Protein AF-A0A7J3ZKJ2-F1 (afdb_monomer_lite)

pLDDT: mean 74.78, std 19.39, range [25.36, 93.69]

InterPro domains:
  IPR007504 H/ACA ribonucleoprotein complex, subunit Gar1/Naf1 [PF04410] (17-93)
  IPR009000 Translation protein, beta-barrel domain superfamily [SSF50447] (16-91)
  IPR038664 H/ACA RNP complex subunit Gar1/Naf1, Cbf5-binding domain [G3DSA:2.40.10.230] (10-94)

Sequence (107 aa):
MVWFKSRIYSGRGEGLEKIGRIVGCFKDKLLIVKLEAVRKIPEIGDAVYLPDMTPIGKIVDVIGRVDDPYALVSLAKRQDIEHFIGKSLYVKKTSPRPPRSRRAGRP

Radius of gyration: 15.43 Å; chains: 1; bounding box: 45×42×33 Å

Foldseek 3Di:
DDPPDPDDPDDDPFDWDWQAAFADADPQFKTKGWGDPPPDDDDFFFWKAFPVRHTFFTWHDWDDDPVTIITIGTGPDRDDCVVRHGGIMTTTPDDPDDPPPDPPDDD

Secondary structure (DSSP, 8-state):
-----------S--PEEEEEEEEEEETTTEEEEEE---SSPPPTT-EEE-TT--EEEEEEEEEE-SSSEEEEEEESS----GGGTT-EEEEE----PPP--------

Organism: NCBI:txid683846

Structure (mmCIF, N/CA/C/O backbone):
data_AF-A0A7J3ZKJ2-F1
#
_entry.id   AF-A0A7J3ZKJ2-F1
#
loop_
_atom_site.group_PDB
_atom_site.id
_atom_site.type_symbol
_atom_site.label_atom_id
_atom_site.label_alt_id
_atom_site.label_comp_id
_atom_site.label_asym_id
_atom_site.label_entity_id
_atom_site.label_seq_id
_atom_site.pdbx_PDB_ins_code
_atom_site.Cartn_x
_atom_site.Cartn_y
_atom_site.Cartn_z
_atom_site.occupancy
_atom_site.B_iso_or_equiv
_atom_site.auth_seq_id
_atom_site.auth_comp_id
_atom_site.auth_asym_id
_atom_site.auth_atom_id
_atom_site.pdbx_PDB_model_num
ATOM 1 N N . MET A 1 1 ? 7.559 20.943 11.578 1.00 31.55 1 MET A N 1
ATOM 2 C CA . MET A 1 1 ? 6.753 21.739 10.624 1.00 31.55 1 MET A CA 1
ATOM 3 C C . MET A 1 1 ? 6.539 20.897 9.370 1.00 31.55 1 MET A C 1
ATOM 5 O O . MET A 1 1 ? 7.450 20.751 8.563 1.00 31.55 1 M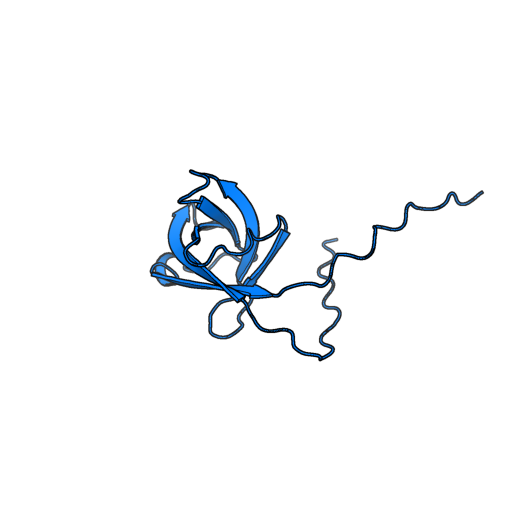ET A O 1
A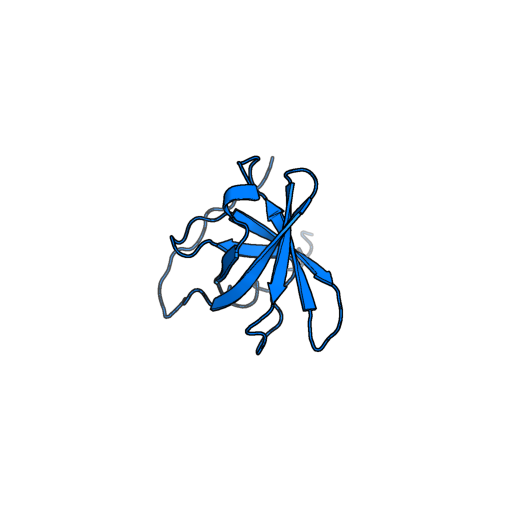TOM 9 N N . VAL A 1 2 ? 5.408 20.190 9.296 1.00 29.78 2 VAL A N 1
ATOM 10 C CA . VAL A 1 2 ? 5.143 19.168 8.270 1.00 29.78 2 VAL A CA 1
ATOM 11 C C . VAL A 1 2 ? 4.776 19.877 6.967 1.00 29.78 2 VAL A C 1
ATOM 13 O O . VAL A 1 2 ? 3.763 20.565 6.902 1.00 29.78 2 VAL A O 1
ATOM 16 N N . TRP A 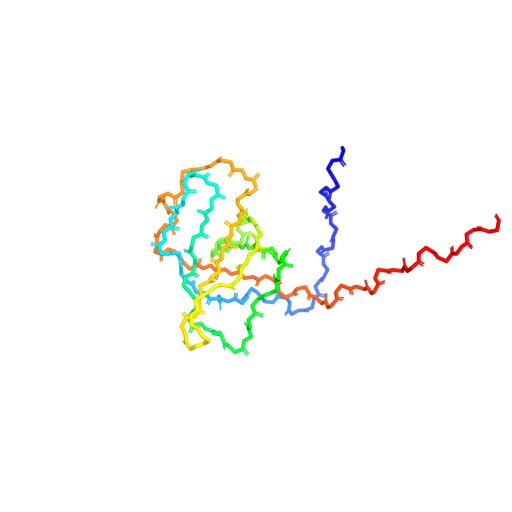1 3 ? 5.609 19.751 5.933 1.00 25.36 3 TRP A N 1
ATOM 17 C CA . TRP A 1 3 ? 5.331 20.323 4.613 1.00 25.36 3 TRP A CA 1
ATOM 18 C C . TRP A 1 3 ? 4.261 19.478 3.902 1.00 25.36 3 TRP A C 1
ATOM 20 O O . TRP A 1 3 ? 4.573 18.638 3.062 1.00 25.36 3 TRP A O 1
ATOM 30 N N . PHE A 1 4 ? 2.987 19.702 4.230 1.00 32.06 4 PHE A N 1
ATOM 31 C CA . PHE A 1 4 ? 1.856 19.299 3.389 1.00 32.06 4 PHE A CA 1
ATOM 32 C C . PHE A 1 4 ? 1.727 20.328 2.259 1.00 32.06 4 PHE A C 1
ATOM 34 O O . PHE A 1 4 ? 0.927 21.259 2.311 1.00 32.06 4 PHE A O 1
ATOM 41 N N . LYS A 1 5 ? 2.585 20.217 1.238 1.00 36.97 5 LYS A N 1
ATOM 42 C CA . LYS A 1 5 ? 2.435 21.029 0.028 1.00 36.97 5 LYS A CA 1
ATOM 43 C C . LYS A 1 5 ? 1.278 20.481 -0.800 1.00 36.97 5 LYS A C 1
ATOM 45 O O . LYS A 1 5 ? 1.457 19.614 -1.647 1.00 36.97 5 LYS A O 1
ATOM 50 N N . SER A 1 6 ? 0.104 21.050 -0.542 1.00 37.59 6 SER A N 1
ATOM 51 C CA . SER A 1 6 ? -0.943 21.248 -1.536 1.00 37.59 6 SER A CA 1
ATOM 52 C C . SER A 1 6 ? -0.329 22.048 -2.689 1.00 37.59 6 SER A C 1
ATOM 54 O O . SER A 1 6 ? -0.130 23.259 -2.587 1.00 37.59 6 SER A O 1
ATOM 56 N N . ARG A 1 7 ? 0.122 21.371 -3.748 1.00 35.50 7 ARG A N 1
ATOM 57 C CA . ARG A 1 7 ? 0.486 22.044 -4.994 1.00 35.50 7 ARG A CA 1
ATOM 58 C C . ARG A 1 7 ? 0.245 21.118 -6.176 1.00 35.50 7 ARG A C 1
ATOM 60 O O . ARG A 1 7 ? 0.800 20.028 -6.234 1.00 35.50 7 ARG A O 1
ATOM 67 N N . ILE A 1 8 ? -0.477 21.688 -7.136 1.00 42.25 8 ILE A N 1
ATOM 68 C CA . ILE A 1 8 ? -0.661 21.267 -8.525 1.00 42.25 8 ILE A CA 1
ATOM 69 C C . ILE A 1 8 ? -1.841 20.308 -8.744 1.00 42.25 8 ILE A C 1
ATOM 71 O O . ILE A 1 8 ? -1.703 19.120 -9.015 1.00 42.25 8 ILE A O 1
ATOM 75 N N . TYR A 1 9 ? -3.032 20.906 -8.683 1.00 44.62 9 TYR A N 1
ATOM 76 C CA . TYR A 1 9 ? -4.088 20.627 -9.650 1.00 44.62 9 TYR A CA 1
ATOM 77 C C . TYR A 1 9 ? -3.716 21.391 -10.930 1.00 44.62 9 TYR A C 1
ATOM 79 O O . TYR A 1 9 ? -3.715 22.619 -10.921 1.00 44.62 9 TYR A O 1
ATOM 87 N N . SER A 1 10 ? -3.321 20.703 -12.000 1.00 35.59 10 SER A N 1
ATOM 88 C CA . SER A 1 10 ? -3.272 21.294 -13.344 1.00 35.59 10 SER A CA 1
ATOM 89 C C . SER A 1 10 ? -3.410 20.181 -14.373 1.00 35.59 10 SER A C 1
ATOM 91 O O . SER A 1 10 ? -2.628 19.235 -14.386 1.00 35.59 10 SER A O 1
ATOM 93 N N . GLY A 1 11 ? -4.475 20.269 -15.164 1.00 43.53 11 GLY A N 1
ATOM 94 C CA . GLY A 1 11 ? -4.957 19.201 -16.022 1.00 43.53 11 GLY A CA 1
ATOM 95 C C . GLY A 1 11 ? -4.042 18.863 -17.196 1.00 43.53 11 GLY A C 1
ATOM 96 O O . GLY A 1 11 ? -3.508 19.743 -17.864 1.00 43.53 11 GLY A O 1
ATOM 97 N N . ARG A 1 12 ? -3.944 17.556 -17.453 1.00 36.59 12 ARG A N 1
ATOM 98 C CA . ARG A 1 12 ? -3.993 16.869 -18.758 1.00 36.59 12 ARG A CA 1
ATOM 99 C C . ARG A 1 12 ? -3.916 15.361 -18.465 1.00 36.59 12 ARG A C 1
ATOM 101 O O . ARG A 1 12 ? -2.845 14.840 -18.194 1.00 36.59 12 ARG A O 1
ATOM 108 N N . GLY A 1 13 ? -5.062 14.674 -18.464 1.00 44.09 13 GLY A N 1
ATOM 109 C CA . GLY A 1 13 ? -5.133 13.202 -18.458 1.00 44.09 13 GLY A CA 1
ATOM 110 C C . GLY A 1 13 ? -4.714 12.464 -17.175 1.00 44.09 13 GLY A C 1
ATOM 111 O O . GLY A 1 13 ? -4.320 11.304 -17.257 1.00 44.09 13 GLY A O 1
ATOM 112 N N . GLU A 1 14 ? -4.784 13.085 -15.995 1.00 53.97 14 GLU A N 1
ATOM 113 C CA . GLU A 1 14 ? -4.401 12.434 -14.732 1.00 53.97 14 GLU A CA 1
ATOM 114 C C . GLU A 1 14 ? -5.526 11.527 -14.198 1.00 53.97 14 GLU A C 1
ATOM 116 O O . GLU A 1 14 ? -6.252 11.881 -13.270 1.00 53.97 14 GLU A O 1
ATOM 121 N N . GLY A 1 15 ? -5.698 10.358 -14.817 1.00 66.81 15 GLY A N 1
ATOM 122 C CA . GLY A 1 15 ? -6.622 9.330 -14.340 1.00 66.81 15 GLY A CA 1
ATOM 123 C C . GLY A 1 15 ? -6.124 8.673 -13.050 1.00 66.81 15 GLY A C 1
ATOM 124 O O . GLY A 1 15 ? -4.939 8.356 -12.920 1.00 66.81 15 GLY A O 1
ATOM 125 N N . LEU A 1 16 ? -7.033 8.456 -12.098 1.00 76.00 16 LEU A N 1
ATOM 126 C CA . LEU A 1 16 ? -6.799 7.547 -10.979 1.00 76.00 16 LEU A CA 1
ATOM 127 C C . LEU A 1 16 ? -6.660 6.121 -11.526 1.00 76.00 16 LEU A C 1
ATOM 129 O O . LEU A 1 16 ? -7.547 5.627 -12.219 1.00 76.00 16 LEU A O 1
ATOM 133 N N . GLU A 1 17 ? -5.551 5.456 -11.218 1.00 84.75 17 GLU A N 1
ATOM 134 C CA . GLU A 1 17 ? -5.334 4.061 -11.591 1.00 84.75 17 GLU A CA 1
ATOM 135 C C . GLU A 1 17 ? -5.788 3.170 -10.440 1.00 84.75 17 GLU A C 1
ATOM 137 O O . GLU A 1 17 ? -5.311 3.305 -9.310 1.00 84.75 17 GLU A O 1
ATOM 142 N N . LYS A 1 18 ? -6.735 2.269 -10.723 1.00 87.69 18 LYS A N 1
ATOM 143 C CA . LYS A 1 18 ? -7.145 1.248 -9.760 1.00 87.69 18 LYS A CA 1
ATOM 144 C C . LYS A 1 18 ? -5.983 0.287 -9.560 1.00 87.69 18 LYS A C 1
ATOM 146 O O . LYS A 1 18 ? -5.504 -0.304 -10.520 1.00 87.69 18 LYS A O 1
ATOM 151 N N . ILE A 1 19 ? -5.586 0.092 -8.311 1.00 89.12 19 ILE A N 1
ATOM 152 C CA . ILE A 1 19 ? -4.442 -0.761 -7.965 1.00 89.12 19 ILE A CA 1
ATOM 153 C C . ILE A 1 19 ? -4.915 -2.107 -7.441 1.00 89.12 19 ILE A C 1
ATOM 155 O O . ILE A 1 19 ? -4.319 -3.146 -7.718 1.00 89.12 19 ILE A O 1
ATOM 159 N N . GLY A 1 20 ? -6.009 -2.094 -6.682 1.00 91.56 20 GLY A N 1
ATOM 160 C CA . GLY A 1 20 ? -6.498 -3.291 -6.028 1.00 91.56 20 GLY A CA 1
ATOM 161 C C . GLY A 1 20 ? -7.538 -3.003 -4.963 1.00 91.56 20 GLY A C 1
ATOM 162 O O . GLY A 1 20 ? -8.267 -2.009 -5.053 1.00 91.56 20 GLY A O 1
ATOM 163 N N . ARG A 1 21 ? -7.623 -3.893 -3.974 1.00 93.00 21 ARG A N 1
ATOM 164 C CA . ARG A 1 21 ? -8.643 -3.857 -2.921 1.00 93.00 21 ARG A CA 1
ATOM 165 C C . ARG A 1 21 ? -8.022 -3.972 -1.547 1.00 93.00 21 ARG A C 1
ATOM 167 O O . ARG A 1 21 ? -7.013 -4.646 -1.357 1.00 93.00 21 ARG A O 1
ATOM 174 N N . ILE A 1 22 ? -8.660 -3.335 -0.580 1.00 92.62 22 ILE A N 1
ATOM 175 C CA . ILE A 1 22 ? -8.265 -3.441 0.819 1.00 92.62 22 ILE A CA 1
ATOM 176 C C . ILE A 1 22 ? -8.705 -4.803 1.349 1.00 92.62 22 ILE A C 1
ATOM 178 O O . ILE A 1 22 ? -9.889 -5.130 1.312 1.00 92.62 22 ILE A O 1
ATOM 182 N N . VAL A 1 23 ? -7.752 -5.578 1.858 1.00 93.69 23 VAL A N 1
ATOM 183 C CA . VAL A 1 23 ? -8.002 -6.906 2.440 1.00 93.69 23 VAL A CA 1
ATOM 184 C C . VAL A 1 23 ? -7.993 -6.894 3.963 1.00 93.69 23 VAL A C 1
ATOM 186 O O . VAL A 1 23 ? -8.539 -7.797 4.582 1.00 93.69 23 VAL A O 1
ATOM 189 N N . GLY A 1 24 ? -7.399 -5.872 4.577 1.00 90.06 24 GLY A N 1
ATOM 190 C CA . GLY A 1 24 ? -7.372 -5.758 6.025 1.00 90.06 24 GLY A CA 1
ATOM 191 C C . GLY A 1 24 ? -6.693 -4.489 6.505 1.00 90.06 24 GLY A C 1
ATOM 192 O O . GLY A 1 24 ? -6.206 -3.669 5.719 1.00 90.06 24 GLY A O 1
ATOM 193 N N . CYS A 1 25 ? -6.649 -4.347 7.821 1.00 88.19 25 CYS A N 1
ATOM 194 C CA . CYS A 1 25 ? -6.008 -3.236 8.498 1.00 88.19 25 CYS A CA 1
ATOM 195 C C . CYS A 1 25 ? -5.246 -3.706 9.734 1.00 88.19 25 CYS A C 1
ATOM 197 O O . CYS A 1 25 ? -5.542 -4.749 10.310 1.00 88.19 25 CYS A O 1
ATOM 199 N N . PHE A 1 26 ? -4.262 -2.916 10.152 1.00 83.56 26 PHE A N 1
ATOM 200 C CA . PHE A 1 26 ? -3.474 -3.173 11.348 1.00 83.56 26 PHE A CA 1
ATOM 201 C C . PHE A 1 26 ? -3.408 -1.924 12.230 1.00 83.56 26 PHE A C 1
ATOM 203 O O . PHE A 1 26 ? -3.013 -0.846 11.765 1.00 83.56 26 PHE A O 1
ATOM 210 N N . LYS A 1 27 ? -3.767 -2.091 13.515 1.00 76.50 27 LYS A N 1
ATOM 211 C CA . LYS A 1 27 ? -3.669 -1.080 14.592 1.00 76.50 27 LYS A CA 1
ATOM 212 C C . LYS A 1 27 ? -4.165 0.320 14.191 1.00 76.50 27 LYS A C 1
ATOM 214 O O . LYS A 1 27 ? -3.532 1.324 14.530 1.00 76.50 27 LYS A O 1
ATOM 219 N N . ASP A 1 28 ? -5.228 0.376 13.396 1.00 71.50 28 ASP A N 1
ATOM 220 C CA . ASP A 1 28 ? -5.906 1.600 12.955 1.00 71.50 28 ASP A CA 1
ATOM 221 C C . ASP A 1 28 ? -5.027 2.644 12.245 1.00 71.50 28 ASP A C 1
ATOM 223 O O . ASP A 1 28 ? -5.312 3.845 12.250 1.00 71.50 28 ASP A O 1
ATOM 227 N N . LYS A 1 29 ? -3.906 2.217 11.660 1.00 81.81 29 LYS A N 1
ATOM 228 C CA . LYS A 1 29 ? -2.958 3.124 10.988 1.00 81.81 29 LYS A CA 1
ATOM 229 C C . LYS A 1 29 ? -2.434 2.589 9.671 1.00 81.81 29 LYS A C 1
ATOM 231 O O . LYS A 1 29 ? -1.951 3.375 8.856 1.00 81.81 29 LYS A O 1
ATOM 236 N N . LEU A 1 30 ? -2.505 1.275 9.486 1.00 88.19 30 LEU A N 1
ATOM 237 C CA . LEU A 1 30 ? -1.976 0.601 8.318 1.00 88.19 30 LEU A CA 1
ATOM 238 C C . LEU A 1 30 ? -3.092 -0.151 7.604 1.00 88.19 30 LEU A C 1
ATOM 240 O O . LEU A 1 30 ? -3.843 -0.898 8.225 1.00 88.19 30 LEU A O 1
ATOM 244 N N . LEU A 1 31 ? -3.163 0.029 6.297 1.00 91.62 31 LEU A N 1
ATOM 245 C CA . LEU A 1 31 ? -4.033 -0.703 5.396 1.00 91.62 31 LEU A CA 1
ATOM 246 C C . LEU A 1 31 ? -3.211 -1.704 4.598 1.00 91.62 31 LEU A C 1
ATOM 248 O O . LEU A 1 31 ? -2.132 -1.371 4.109 1.00 91.62 31 LEU A O 1
ATOM 252 N N . ILE A 1 32 ? -3.747 -2.910 4.449 1.00 92.81 32 ILE A N 1
ATOM 253 C CA . ILE A 1 32 ? -3.186 -3.951 3.596 1.00 92.81 32 ILE A CA 1
ATOM 254 C C . ILE A 1 32 ? -4.047 -4.013 2.342 1.00 92.81 32 ILE A C 1
ATOM 256 O O . ILE A 1 32 ? -5.258 -4.240 2.409 1.00 92.81 32 ILE A O 1
ATOM 260 N N . VAL A 1 33 ? -3.418 -3.792 1.195 1.00 92.75 33 VAL A N 1
ATOM 261 C CA . VAL A 1 33 ? -4.082 -3.736 -0.106 1.00 92.75 33 VAL A CA 1
ATOM 262 C C . VAL A 1 33 ? -3.546 -4.865 -0.963 1.00 92.75 33 VAL A C 1
ATOM 264 O O . VAL A 1 33 ? -2.355 -4.894 -1.254 1.00 92.75 33 VAL A O 1
ATOM 267 N N . LYS A 1 34 ? -4.417 -5.773 -1.397 1.00 93.19 34 LYS A N 1
ATOM 268 C CA . LYS A 1 34 ? -4.069 -6.763 -2.415 1.00 93.19 34 LYS A CA 1
ATOM 269 C C . LYS A 1 34 ? -4.051 -6.081 -3.771 1.00 93.19 34 LYS A C 1
ATOM 271 O O . LYS A 1 34 ? -5.033 -5.430 -4.135 1.00 93.19 34 LYS A O 1
ATOM 276 N N . LEU A 1 35 ? -2.948 -6.210 -4.496 1.00 90.81 35 LEU A N 1
ATOM 277 C CA . LEU A 1 35 ? -2.779 -5.560 -5.784 1.00 90.81 35 LEU A CA 1
ATOM 278 C C . LEU A 1 35 ? -3.287 -6.493 -6.893 1.00 90.81 35 LEU A C 1
ATOM 280 O O . LEU A 1 35 ? -2.724 -7.552 -7.132 1.00 90.81 35 LEU A O 1
ATOM 284 N N . GLU A 1 36 ? -4.384 -6.111 -7.549 1.00 84.44 36 GLU A N 1
ATOM 285 C CA . GLU A 1 36 ? -5.079 -6.955 -8.541 1.00 84.44 36 GLU A CA 1
ATOM 286 C C . GLU A 1 36 ? -4.740 -6.563 -9.988 1.00 84.44 36 GLU A C 1
ATOM 288 O O . GLU A 1 36 ? -4.836 -7.379 -10.898 1.00 84.44 36 GLU A O 1
ATOM 293 N N . ALA A 1 37 ? -4.369 -5.300 -10.220 1.00 65.19 37 ALA A N 1
ATOM 294 C CA . ALA A 1 37 ? -4.264 -4.711 -11.558 1.00 65.19 37 ALA A CA 1
ATOM 295 C C . ALA A 1 37 ? -2.837 -4.241 -11.880 1.00 65.19 37 ALA A C 1
ATOM 297 O O . ALA A 1 37 ? -2.619 -3.165 -12.440 1.00 65.19 37 ALA A O 1
ATOM 298 N N . VAL A 1 38 ? -1.833 -5.030 -11.500 1.00 58.16 38 VAL A N 1
ATOM 299 C CA . VAL A 1 38 ? -0.434 -4.586 -11.516 1.00 58.16 38 VAL A CA 1
ATOM 300 C C . VAL A 1 38 ? 0.204 -4.787 -12.889 1.00 58.16 38 VAL A C 1
ATOM 302 O O . VAL A 1 38 ? 1.054 -5.645 -13.084 1.00 58.16 38 VAL A O 1
ATOM 305 N N . ARG A 1 39 ? -0.153 -3.942 -13.864 1.00 65.00 39 ARG A N 1
ATOM 306 C CA . ARG A 1 39 ? 0.782 -3.663 -14.975 1.00 65.00 39 ARG A CA 1
ATOM 307 C C . ARG A 1 39 ? 1.964 -2.817 -14.498 1.00 65.00 39 ARG A C 1
ATOM 309 O O . ARG A 1 39 ? 3.027 -2.843 -15.110 1.00 65.00 39 ARG A O 1
ATOM 316 N N . LYS A 1 40 ? 1.774 -2.056 -13.417 1.00 71.50 40 LYS A N 1
ATOM 317 C CA . LYS A 1 40 ? 2.792 -1.205 -12.807 1.00 71.50 40 LYS A CA 1
ATOM 318 C C . LYS A 1 40 ? 2.654 -1.246 -11.287 1.00 71.50 40 LYS A C 1
ATOM 320 O O . LYS A 1 40 ? 1.589 -0.937 -10.758 1.00 71.50 40 LYS A O 1
ATOM 325 N N . ILE A 1 41 ? 3.724 -1.651 -10.606 1.00 82.75 41 ILE A N 1
ATOM 326 C CA . ILE A 1 41 ? 3.813 -1.621 -9.142 1.00 82.75 41 ILE A CA 1
ATOM 327 C C . ILE A 1 41 ? 3.837 -0.148 -8.716 1.00 82.75 41 ILE A C 1
ATOM 329 O O . ILE A 1 41 ? 4.598 0.628 -9.305 1.00 82.75 41 ILE A O 1
ATOM 333 N N . PRO A 1 42 ? 2.996 0.265 -7.757 1.00 86.12 42 PRO A N 1
ATOM 334 C CA . PRO A 1 42 ? 2.974 1.649 -7.313 1.00 86.12 42 PRO A CA 1
ATOM 335 C C . PRO A 1 42 ? 4.236 1.990 -6.505 1.00 86.12 42 PRO A C 1
ATOM 337 O O . PRO A 1 42 ? 4.855 1.114 -5.897 1.00 86.12 42 PRO A O 1
ATOM 340 N N . GLU A 1 43 ? 4.633 3.262 -6.497 1.00 85.25 43 GLU A N 1
ATOM 341 C CA . GLU A 1 43 ? 5.889 3.676 -5.872 1.00 85.25 43 GLU A CA 1
ATOM 342 C C . GLU A 1 43 ? 5.707 3.997 -4.383 1.00 85.25 43 GLU A C 1
ATOM 344 O O . GLU A 1 43 ? 4.663 4.471 -3.921 1.00 85.25 43 GLU A O 1
ATOM 349 N N . ILE A 1 44 ? 6.768 3.785 -3.602 1.00 87.31 44 ILE A N 1
ATOM 350 C CA . ILE A 1 44 ? 6.772 4.154 -2.186 1.00 87.31 44 ILE A CA 1
ATOM 351 C C . ILE A 1 44 ? 6.600 5.675 -2.052 1.00 87.31 44 ILE A C 1
ATOM 353 O O . ILE A 1 44 ? 7.355 6.489 -2.595 1.00 87.31 44 ILE A O 1
ATOM 357 N N . GLY A 1 45 ? 5.608 6.068 -1.257 1.00 85.50 45 GLY A N 1
ATOM 358 C CA . GLY A 1 45 ? 5.229 7.453 -1.016 1.00 85.50 45 GLY A CA 1
ATOM 359 C C . GLY A 1 45 ? 4.189 8.014 -1.985 1.00 85.50 45 GLY A C 1
ATOM 360 O O . GLY A 1 45 ? 3.857 9.198 -1.836 1.00 85.50 45 GLY A O 1
ATOM 361 N N . ASP A 1 46 ? 3.678 7.213 -2.924 1.00 86.50 46 ASP A N 1
ATOM 362 C CA . ASP A 1 46 ? 2.534 7.588 -3.757 1.00 86.50 46 ASP A CA 1
ATOM 363 C C . ASP A 1 46 ? 1.291 7.832 -2.906 1.00 86.50 46 ASP A C 1
ATOM 365 O O . ASP A 1 46 ? 1.054 7.162 -1.896 1.00 86.50 46 ASP A O 1
ATOM 369 N N . ALA A 1 47 ? 0.504 8.829 -3.315 1.00 88.00 47 ALA A N 1
ATOM 370 C CA . ALA A 1 47 ? -0.742 9.180 -2.656 1.00 88.00 47 ALA A CA 1
ATOM 371 C C . ALA A 1 47 ? -1.862 8.233 -3.086 1.00 88.00 47 ALA A C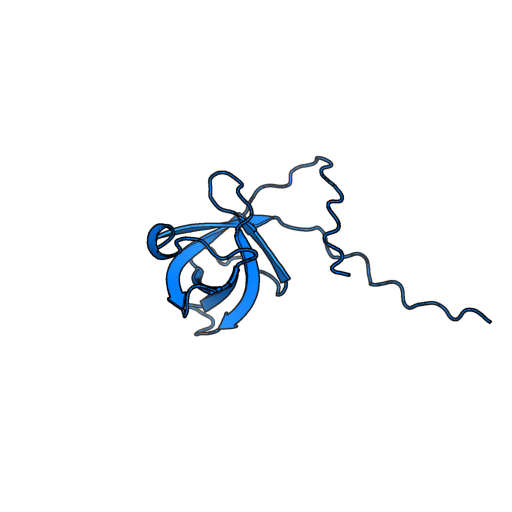 1
ATOM 373 O O . ALA A 1 47 ? -2.051 7.953 -4.272 1.00 88.00 47 ALA A O 1
ATOM 374 N N . VAL A 1 48 ? -2.617 7.789 -2.091 1.00 88.94 48 VAL A N 1
ATOM 375 C CA . VAL A 1 48 ? -3.677 6.803 -2.233 1.00 88.94 48 VAL A CA 1
ATOM 376 C C . VAL A 1 48 ? -5.038 7.455 -2.032 1.00 88.94 48 VAL A C 1
ATOM 378 O O . VAL A 1 48 ? -5.225 8.239 -1.097 1.00 88.94 48 VAL A O 1
ATOM 381 N N . TYR A 1 49 ? -5.994 7.060 -2.868 1.00 89.38 49 TYR A N 1
ATOM 382 C CA . TYR A 1 49 ? -7.344 7.599 -2.926 1.00 89.38 49 TYR A CA 1
ATOM 383 C C . TYR A 1 49 ? -8.405 6.493 -2.898 1.00 89.38 49 TYR A C 1
ATOM 385 O O . TYR A 1 49 ? -8.181 5.371 -3.365 1.00 89.38 49 TYR A O 1
ATOM 393 N N . LEU A 1 50 ? -9.576 6.836 -2.367 1.00 87.31 50 LEU A N 1
ATOM 394 C CA . LEU A 1 50 ? -10.812 6.064 -2.517 1.00 87.31 50 LEU A CA 1
ATOM 395 C C . LEU A 1 50 ? -11.477 6.317 -3.887 1.00 87.31 50 LEU A C 1
ATOM 397 O O . LEU A 1 50 ? -11.071 7.246 -4.595 1.00 87.31 50 LEU A O 1
ATOM 401 N N . PRO A 1 51 ? -12.512 5.533 -4.268 1.00 83.75 51 PRO A N 1
ATOM 402 C CA . PRO A 1 51 ? -13.266 5.771 -5.501 1.00 83.75 51 PRO A CA 1
ATOM 403 C C . PRO A 1 51 ? -13.878 7.178 -5.584 1.00 83.75 51 PRO A C 1
ATOM 405 O O . PRO A 1 51 ? -13.967 7.744 -6.666 1.00 83.75 51 PRO A O 1
ATOM 408 N N . ASP A 1 52 ? -14.255 7.762 -4.447 1.00 83.69 52 ASP A N 1
ATOM 409 C CA . ASP A 1 52 ? -14.796 9.120 -4.307 1.00 83.69 52 ASP A CA 1
ATOM 410 C C . ASP A 1 52 ? -13.715 10.218 -4.339 1.00 83.69 52 ASP A C 1
ATOM 412 O O . ASP A 1 52 ? -13.964 11.358 -3.963 1.00 83.69 52 ASP A O 1
ATOM 416 N N . MET A 1 53 ? -12.498 9.887 -4.786 1.00 82.38 53 MET A N 1
ATOM 417 C CA . MET A 1 53 ? -11.333 10.781 -4.832 1.00 82.38 53 MET A CA 1
ATOM 418 C C . MET A 1 53 ? -10.869 11.302 -3.464 1.00 82.38 53 MET A C 1
ATOM 420 O O . MET A 1 53 ? -10.014 12.190 -3.394 1.00 82.38 53 MET A O 1
ATOM 424 N N . THR A 1 54 ? -11.361 10.727 -2.367 1.00 85.00 54 THR A N 1
ATOM 425 C CA . THR A 1 54 ? -10.919 11.097 -1.024 1.00 85.00 54 THR A CA 1
ATOM 426 C C . THR A 1 54 ? -9.498 10.585 -0.772 1.00 85.00 54 THR A C 1
ATOM 428 O O . THR A 1 54 ? -9.257 9.378 -0.889 1.00 85.00 54 THR A O 1
ATOM 431 N N . PRO A 1 55 ? -8.536 11.462 -0.419 1.00 86.31 55 PRO A N 1
ATOM 432 C CA . PRO A 1 55 ? -7.183 11.047 -0.079 1.00 86.31 55 PRO A CA 1
ATOM 433 C C . PRO A 1 55 ? -7.176 10.308 1.261 1.00 86.31 55 PRO A C 1
ATOM 435 O O . PRO A 1 55 ? -7.600 10.844 2.283 1.00 86.31 55 PRO A O 1
ATOM 438 N N . ILE A 1 56 ? -6.640 9.091 1.263 1.00 87.81 56 ILE A N 1
ATOM 439 C CA . ILE A 1 56 ? -6.576 8.234 2.453 1.00 87.81 56 ILE A CA 1
ATOM 440 C C . ILE A 1 56 ? -5.209 8.344 3.131 1.00 87.81 56 ILE A C 1
ATOM 442 O O . ILE A 1 56 ? -5.084 8.376 4.359 1.00 87.81 56 ILE A O 1
ATOM 446 N N . GLY A 1 57 ? -4.151 8.359 2.325 1.00 90.12 57 GLY A N 1
ATOM 447 C CA . GLY A 1 57 ? -2.823 8.086 2.842 1.00 90.12 57 GLY A CA 1
ATOM 448 C C . GLY A 1 57 ? -1.772 7.927 1.761 1.00 90.12 57 GLY A C 1
ATOM 449 O O . GLY A 1 57 ? -1.901 8.472 0.662 1.00 90.12 57 GLY A O 1
ATOM 450 N N . LYS A 1 58 ? -0.708 7.201 2.103 1.00 90.75 58 LYS A N 1
ATOM 451 C CA . LYS A 1 58 ? 0.422 6.947 1.209 1.00 90.75 58 LYS A CA 1
ATOM 452 C C . LYS A 1 58 ? 0.904 5.513 1.295 1.00 90.75 58 LYS A C 1
ATOM 454 O O . LYS A 1 58 ? 0.846 4.910 2.365 1.00 90.75 58 LYS A O 1
ATOM 459 N N . ILE A 1 59 ? 1.448 5.014 0.196 1.00 90.69 59 ILE A N 1
ATOM 460 C CA . ILE A 1 59 ? 2.116 3.713 0.165 1.00 90.69 59 ILE A CA 1
ATOM 461 C C . ILE A 1 59 ? 3.412 3.806 0.964 1.00 90.69 59 ILE A C 1
ATOM 463 O O . ILE A 1 59 ? 4.206 4.724 0.758 1.00 90.69 59 ILE A O 1
ATOM 467 N N . VAL A 1 60 ? 3.608 2.874 1.890 1.00 92.06 60 VAL A N 1
ATOM 468 C CA . VAL A 1 60 ? 4.830 2.776 2.694 1.00 92.06 60 VAL A CA 1
ATOM 469 C C . VAL A 1 60 ? 5.707 1.611 2.276 1.00 92.06 60 VAL A C 1
ATOM 471 O O . VAL A 1 60 ? 6.919 1.720 2.415 1.00 92.06 60 VAL A O 1
ATOM 474 N N . ASP A 1 61 ? 5.113 0.542 1.746 1.00 91.75 61 ASP A N 1
ATOM 475 C CA . ASP A 1 61 ? 5.851 -0.644 1.321 1.00 91.75 61 ASP A CA 1
ATOM 476 C C . ASP A 1 61 ? 5.040 -1.494 0.333 1.00 91.75 61 ASP A C 1
ATOM 478 O O . ASP A 1 61 ? 3.811 -1.375 0.273 1.00 91.75 61 ASP A O 1
ATOM 482 N N . VAL A 1 62 ? 5.723 -2.370 -0.404 1.00 91.75 62 VAL A N 1
ATOM 483 C CA . VAL A 1 62 ? 5.127 -3.416 -1.244 1.00 91.75 62 VAL A CA 1
ATOM 484 C C . VAL A 1 62 ? 5.790 -4.745 -0.891 1.00 91.75 62 VAL A C 1
ATOM 486 O O . VAL A 1 62 ? 6.993 -4.916 -1.060 1.00 91.75 62 VAL A O 1
ATOM 489 N N . ILE A 1 63 ? 4.993 -5.687 -0.399 1.00 91.81 63 ILE A N 1
ATOM 490 C CA . ILE A 1 63 ? 5.430 -6.969 0.154 1.00 91.81 63 ILE A CA 1
ATOM 491 C C . ILE A 1 63 ? 4.722 -8.136 -0.542 1.00 91.81 63 ILE A C 1
ATOM 493 O O . ILE A 1 63 ? 3.747 -7.954 -1.267 1.00 91.81 63 ILE A O 1
ATOM 497 N N . GLY A 1 64 ? 5.163 -9.358 -0.256 1.00 89.69 64 GLY A N 1
ATOM 498 C CA . GLY A 1 64 ? 4.525 -10.575 -0.752 1.00 89.69 64 GLY A CA 1
ATOM 499 C C . GLY A 1 64 ? 5.161 -11.109 -2.031 1.00 89.69 64 GLY A C 1
ATOM 500 O O . GLY A 1 64 ? 6.279 -10.743 -2.395 1.00 89.69 64 GLY A O 1
ATOM 501 N N . ARG A 1 65 ? 4.463 -12.044 -2.676 1.00 89.56 65 ARG A N 1
ATOM 502 C CA . ARG A 1 65 ? 4.959 -12.702 -3.885 1.00 89.56 65 ARG A CA 1
ATOM 503 C C . ARG A 1 65 ? 4.913 -11.742 -5.068 1.00 89.56 65 ARG A C 1
ATOM 505 O O . ARG A 1 65 ? 4.021 -10.909 -5.155 1.00 89.56 65 ARG A O 1
ATOM 512 N N . VAL A 1 66 ? 5.838 -11.897 -6.011 1.00 84.56 66 VAL A N 1
ATOM 513 C CA . VAL A 1 66 ? 5.905 -11.032 -7.201 1.00 84.56 66 VAL A CA 1
ATOM 514 C C . VAL A 1 66 ? 4.655 -11.181 -8.080 1.00 84.56 66 VAL A C 1
ATOM 516 O O . VAL A 1 66 ? 4.221 -10.210 -8.691 1.00 84.56 66 VAL A O 1
ATOM 519 N N . ASP A 1 67 ? 4.054 -12.374 -8.105 1.00 87.31 67 ASP A N 1
ATOM 520 C CA . ASP A 1 67 ? 2.812 -12.675 -8.823 1.00 87.31 67 ASP A CA 1
ATOM 521 C C . ASP A 1 67 ? 1.530 -12.331 -8.044 1.00 87.31 67 ASP A C 1
ATOM 523 O O . ASP A 1 67 ? 0.476 -12.184 -8.655 1.00 87.31 67 ASP A O 1
ATOM 527 N N . ASP A 1 68 ? 1.617 -12.166 -6.719 1.00 89.31 68 ASP A N 1
ATOM 528 C CA . ASP A 1 68 ? 0.489 -11.783 -5.856 1.00 89.31 68 ASP A CA 1
ATOM 529 C C . ASP A 1 68 ? 0.941 -10.798 -4.756 1.00 89.31 68 ASP A C 1
ATOM 531 O O . ASP A 1 68 ? 1.050 -11.170 -3.579 1.00 89.31 68 ASP A O 1
ATOM 535 N N . PRO A 1 69 ? 1.294 -9.552 -5.129 1.00 92.50 69 PRO A N 1
ATOM 536 C CA . PRO A 1 69 ? 1.859 -8.595 -4.193 1.00 92.50 69 PRO A CA 1
ATOM 537 C C . PRO A 1 69 ? 0.785 -7.849 -3.392 1.00 92.50 69 PRO A C 1
ATOM 539 O O . PRO A 1 69 ? -0.356 -7.639 -3.819 1.00 92.50 69 PRO A O 1
ATOM 542 N N . TYR A 1 70 ? 1.201 -7.361 -2.228 1.00 93.50 70 TYR A N 1
ATOM 543 C CA . TYR A 1 70 ? 0.408 -6.552 -1.314 1.00 93.50 70 TYR A CA 1
A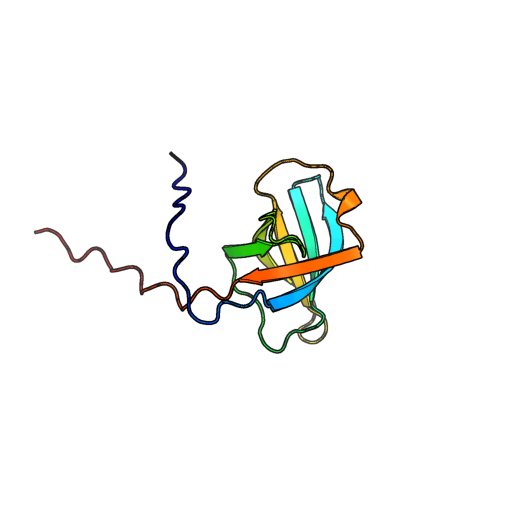TOM 544 C C . TYR A 1 70 ? 1.096 -5.211 -1.080 1.00 93.50 70 TYR A C 1
ATOM 546 O O . TYR A 1 70 ? 2.301 -5.160 -0.862 1.00 93.50 70 TYR A O 1
ATOM 554 N N . ALA A 1 71 ? 0.340 -4.118 -1.059 1.00 92.62 71 ALA A N 1
ATOM 555 C CA . ALA A 1 71 ? 0.849 -2.826 -0.619 1.00 92.62 71 ALA A CA 1
ATOM 556 C C . ALA A 1 71 ? 0.424 -2.532 0.817 1.00 92.62 71 ALA A C 1
ATOM 558 O O . ALA A 1 71 ? -0.716 -2.782 1.220 1.00 92.62 71 ALA A O 1
ATOM 559 N N . LEU A 1 72 ? 1.343 -1.930 1.562 1.00 93.50 72 LEU A N 1
ATOM 560 C CA . LEU A 1 72 ? 1.080 -1.337 2.860 1.00 93.50 72 LEU A CA 1
ATOM 561 C C . LEU A 1 72 ? 0.819 0.154 2.669 1.00 93.50 72 LEU A C 1
ATOM 563 O O . LEU A 1 72 ? 1.620 0.867 2.061 1.00 93.50 72 LEU A O 1
ATOM 567 N N . VAL A 1 73 ? -0.297 0.640 3.206 1.00 91.94 73 VAL A N 1
ATOM 568 C CA . VAL A 1 73 ? -0.701 2.045 3.107 1.00 91.94 73 VAL A CA 1
ATOM 569 C C . VAL A 1 73 ? -0.826 2.635 4.501 1.00 91.94 73 VAL A C 1
ATOM 571 O O . VAL A 1 73 ? -1.590 2.148 5.328 1.00 91.94 73 VAL A O 1
ATOM 574 N N . SER A 1 74 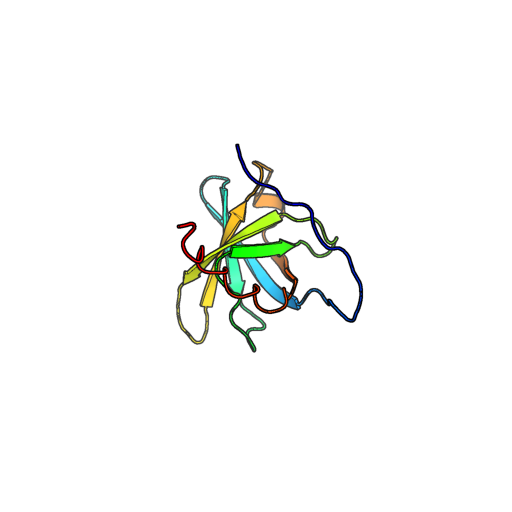? -0.081 3.706 4.757 1.00 91.00 74 SER A N 1
ATOM 575 C CA . SER A 1 74 ? -0.185 4.476 5.993 1.00 91.00 74 SER A CA 1
ATOM 576 C C . SER A 1 74 ? -1.232 5.567 5.847 1.00 91.00 74 SER A C 1
ATOM 578 O O . SER A 1 74 ? -1.231 6.326 4.872 1.00 91.00 74 SER A O 1
ATOM 580 N N . LEU A 1 75 ? -2.121 5.642 6.829 1.00 88.50 75 LEU A N 1
ATOM 581 C CA . LEU A 1 75 ? -3.214 6.601 6.864 1.00 88.50 75 LEU A CA 1
ATOM 582 C C . LEU A 1 75 ? -2.731 7.971 7.326 1.00 88.50 75 LEU A C 1
ATOM 584 O O . LEU A 1 75 ? -1.972 8.095 8.287 1.00 88.50 75 LEU A O 1
ATOM 588 N N . ALA A 1 76 ? -3.223 9.023 6.673 1.00 82.50 76 ALA A N 1
ATOM 589 C CA . ALA A 1 76 ? -2.910 10.390 7.080 1.00 82.50 76 ALA A CA 1
ATOM 590 C C . ALA A 1 76 ? -3.627 10.801 8.380 1.00 82.50 76 ALA A C 1
ATOM 592 O O . ALA A 1 76 ? -3.137 11.665 9.108 1.00 82.50 76 ALA A O 1
ATOM 593 N N . LYS A 1 77 ? -4.789 10.201 8.667 1.00 80.06 77 LYS A N 1
ATOM 594 C CA . LYS A 1 77 ? -5.615 10.464 9.851 1.00 80.06 77 LYS A CA 1
ATOM 595 C C . LYS A 1 77 ? -6.111 9.145 10.439 1.00 80.06 77 LYS A C 1
ATOM 597 O O . LYS A 1 77 ? -6.306 8.179 9.707 1.00 80.06 77 LYS A O 1
ATOM 602 N N . ARG A 1 78 ? -6.329 9.118 11.758 1.00 74.12 78 ARG A N 1
ATOM 603 C CA . ARG A 1 78 ? -7.107 8.045 12.394 1.00 74.12 78 ARG A CA 1
ATOM 604 C C . ARG A 1 78 ? -8.560 8.185 11.948 1.00 74.12 78 ARG A C 1
ATOM 606 O O . ARG A 1 78 ? -9.110 9.279 12.023 1.00 74.12 78 ARG A O 1
ATOM 613 N N . GLN A 1 79 ? -9.128 7.094 11.465 1.00 74.44 79 GLN A N 1
ATOM 614 C CA . GLN A 1 79 ? -10.497 6.983 10.968 1.00 74.44 79 GLN A CA 1
ATOM 615 C C . GLN A 1 79 ? -10.957 5.534 11.163 1.00 74.44 79 GLN A C 1
ATOM 617 O O . GLN A 1 79 ? -10.120 4.678 11.447 1.00 74.44 79 GLN A O 1
ATOM 622 N N . ASP A 1 80 ? -12.248 5.254 11.016 1.00 74.69 80 ASP A N 1
ATOM 623 C CA . ASP A 1 80 ? -12.784 3.893 11.121 1.00 74.69 80 ASP A CA 1
ATOM 624 C C . ASP A 1 80 ? -12.397 3.084 9.883 1.00 74.69 80 ASP A C 1
ATOM 626 O O . ASP A 1 80 ? -12.946 3.253 8.792 1.00 74.69 80 ASP A O 1
ATOM 630 N N . ILE A 1 81 ? -11.370 2.247 10.025 1.00 78.00 81 ILE A N 1
ATOM 631 C CA . ILE A 1 81 ? -10.686 1.653 8.868 1.00 78.00 81 ILE A CA 1
ATOM 632 C C . ILE A 1 81 ? -11.337 0.369 8.391 1.00 78.00 81 ILE A C 1
ATOM 634 O O . ILE A 1 81 ? -11.254 0.024 7.210 1.00 78.00 81 ILE A O 1
ATOM 638 N N . GLU A 1 82 ? -12.048 -0.290 9.294 1.00 78.62 82 GLU A N 1
ATOM 639 C CA . GLU A 1 82 ? -12.842 -1.480 9.014 1.00 78.62 82 GLU A CA 1
ATOM 640 C C . GLU A 1 82 ? -13.852 -1.217 7.887 1.00 78.62 82 GLU A C 1
ATOM 642 O O . GLU A 1 82 ? -14.063 -2.061 7.020 1.00 78.62 82 GLU A O 1
ATOM 647 N N . HIS A 1 83 ? -14.363 0.016 7.790 1.00 83.19 83 HIS A N 1
ATOM 648 C CA . HIS A 1 83 ? -15.291 0.452 6.744 1.00 83.19 83 HIS A CA 1
ATOM 649 C C . HIS A 1 83 ? -14.656 0.552 5.348 1.00 83.19 83 HIS A C 1
ATOM 651 O O . HIS A 1 83 ? -15.364 0.788 4.360 1.00 83.19 83 HIS A O 1
ATOM 657 N N . PHE A 1 84 ? -13.330 0.441 5.234 1.00 82.19 84 PHE A N 1
ATOM 658 C CA . PHE A 1 84 ? -12.645 0.407 3.944 1.00 82.19 84 PHE A CA 1
ATOM 659 C C . PHE A 1 84 ? -12.339 -1.006 3.463 1.00 82.19 84 PHE A C 1
ATOM 661 O O . PHE A 1 84 ? -11.988 -1.163 2.295 1.00 82.19 84 PHE A O 1
ATOM 668 N N . ILE A 1 85 ? -12.501 -2.030 4.304 1.00 88.00 85 ILE A N 1
ATOM 669 C CA . ILE A 1 85 ? -12.267 -3.419 3.904 1.00 88.00 85 ILE A CA 1
ATOM 670 C C . ILE A 1 85 ? -13.189 -3.772 2.727 1.00 88.00 85 ILE A C 1
ATOM 672 O O . ILE A 1 85 ? -14.368 -3.427 2.699 1.00 88.00 85 ILE A O 1
ATOM 676 N N . GLY A 1 86 ? -12.617 -4.393 1.695 1.00 87.44 86 GLY A N 1
ATOM 677 C CA . GLY A 1 86 ? -13.301 -4.734 0.448 1.00 87.44 86 GLY A CA 1
ATOM 678 C C . GLY A 1 86 ? -13.411 -3.592 -0.570 1.00 87.44 86 GLY A C 1
ATOM 679 O O . GLY A 1 86 ? -13.698 -3.854 -1.741 1.00 87.44 86 GLY A O 1
ATOM 680 N N . LYS A 1 87 ? -13.137 -2.334 -0.190 1.00 89.31 87 LYS A N 1
ATOM 681 C CA . LYS A 1 87 ? -13.173 -1.208 -1.135 1.00 89.31 87 LYS A CA 1
ATOM 682 C C . LYS A 1 87 ? -11.972 -1.224 -2.074 1.00 89.31 87 LYS A C 1
ATOM 684 O O . LYS A 1 87 ? -10.878 -1.679 -1.736 1.00 89.31 87 LYS A O 1
ATOM 689 N N . SER A 1 88 ? -12.201 -0.700 -3.277 1.00 90.50 88 SER A N 1
ATOM 690 C CA . SER A 1 88 ? -11.148 -0.496 -4.271 1.00 90.50 88 SER A CA 1
ATOM 691 C C . SER A 1 88 ? -10.315 0.733 -3.937 1.00 90.50 88 SER A C 1
ATOM 693 O O . SER A 1 88 ? -10.836 1.737 -3.456 1.00 90.50 88 SER A O 1
ATOM 695 N N . LEU A 1 89 ? -9.030 0.642 -4.242 1.00 89.69 89 LEU A N 1
ATOM 696 C CA . LEU A 1 89 ? -8.034 1.643 -3.917 1.00 89.69 89 LEU A CA 1
ATOM 697 C C . LEU A 1 89 ? -7.353 2.138 -5.193 1.00 89.69 89 LEU A C 1
ATOM 699 O O . LEU A 1 89 ? -7.098 1.351 -6.112 1.00 89.69 89 LEU A O 1
ATOM 703 N N . TYR A 1 90 ? -7.055 3.433 -5.230 1.00 89.50 90 TYR A N 1
ATOM 704 C CA . TYR A 1 90 ? -6.541 4.112 -6.413 1.00 89.50 90 TYR A CA 1
ATOM 705 C C . TYR A 1 90 ? -5.276 4.906 -6.095 1.00 89.50 90 TYR A C 1
ATOM 707 O O . TYR A 1 90 ? -5.148 5.463 -5.006 1.00 89.50 90 TYR A O 1
ATOM 715 N N . VAL A 1 91 ? -4.362 5.013 -7.059 1.00 87.56 91 VAL A N 1
ATOM 716 C CA . VAL A 1 91 ? -3.252 5.981 -7.022 1.00 87.56 91 VAL A CA 1
ATOM 717 C C . VAL A 1 91 ? -3.393 6.989 -8.137 1.00 87.56 91 VAL A C 1
ATOM 719 O O . VAL A 1 91 ? -3.890 6.697 -9.225 1.00 87.56 91 VAL A O 1
ATOM 722 N N . LYS A 1 92 ? -2.896 8.192 -7.870 1.00 77.44 92 LYS A N 1
ATOM 723 C CA . LYS A 1 92 ? -2.682 9.192 -8.906 1.00 77.44 92 LYS A CA 1
ATOM 724 C C . LYS A 1 92 ? -1.275 9.005 -9.471 1.00 77.44 92 LYS A C 1
ATOM 726 O O . LYS A 1 92 ? -0.312 9.076 -8.710 1.00 77.44 92 LYS A O 1
ATOM 731 N N . LYS A 1 93 ? -1.139 8.822 -10.791 1.00 65.44 93 LYS A N 1
ATOM 732 C CA . LYS A 1 93 ? 0.173 8.873 -11.457 1.00 65.44 93 LYS A CA 1
ATOM 733 C C . LYS A 1 93 ? 0.727 10.286 -11.327 1.00 65.44 93 LYS A C 1
ATOM 735 O O . LYS A 1 93 ? 0.383 11.164 -12.108 1.00 65.44 93 LYS A O 1
ATOM 740 N N . THR A 1 94 ? 1.579 10.513 -10.335 1.00 54.62 94 THR A N 1
ATOM 741 C CA . THR A 1 94 ? 2.447 11.685 -10.345 1.00 54.62 94 THR A CA 1
ATOM 742 C C . THR A 1 94 ? 3.442 11.481 -11.482 1.00 54.62 94 THR A C 1
ATOM 744 O O . THR A 1 94 ? 4.115 10.454 -11.551 1.00 54.62 94 THR A O 1
ATOM 747 N N . SER A 1 95 ? 3.546 12.447 -12.396 1.00 47.84 95 SER A N 1
ATOM 748 C CA . SER A 1 95 ? 4.704 12.531 -13.291 1.00 47.84 95 SER A CA 1
ATOM 749 C C . SER A 1 95 ? 5.988 12.393 -12.457 1.00 47.84 95 SER A C 1
ATOM 751 O O . SER A 1 95 ? 5.974 12.837 -11.298 1.00 47.84 95 SER A O 1
ATOM 753 N N . PRO A 1 96 ? 7.066 11.788 -12.994 1.00 48.22 96 PRO A N 1
ATOM 754 C CA . PRO A 1 96 ? 8.288 11.520 -12.242 1.00 48.22 96 PRO A CA 1
ATOM 755 C C . PRO A 1 96 ? 8.675 12.752 -11.431 1.00 48.22 96 PRO A C 1
ATOM 757 O O . PRO A 1 96 ? 8.724 13.860 -11.976 1.00 48.22 96 PRO A O 1
ATOM 760 N N . ARG A 1 97 ? 8.865 12.573 -10.113 1.00 49.66 97 ARG A N 1
ATOM 761 C CA . ARG A 1 97 ? 9.291 13.666 -9.231 1.00 49.66 97 ARG A CA 1
ATOM 762 C C . ARG A 1 97 ? 10.469 14.358 -9.922 1.00 49.66 97 ARG A C 1
ATOM 764 O O . ARG A 1 97 ? 11.430 13.656 -10.244 1.00 49.66 97 ARG A O 1
ATOM 771 N N . PRO A 1 98 ? 10.422 15.684 -10.164 1.00 48.16 98 PRO A N 1
ATOM 772 C CA . PRO A 1 98 ? 11.566 16.371 -10.738 1.00 48.16 98 PRO A CA 1
ATOM 773 C C . PRO A 1 98 ? 12.780 16.022 -9.875 1.00 48.16 98 PRO A C 1
ATOM 775 O O . PRO A 1 98 ? 12.641 16.005 -8.641 1.00 48.16 98 PRO A O 1
ATOM 778 N N . PRO A 1 99 ? 13.924 15.664 -10.493 1.00 47.03 99 PRO A N 1
ATOM 779 C CA . PRO A 1 99 ? 15.097 15.227 -9.761 1.00 47.03 99 PRO A CA 1
ATOM 780 C C . PRO A 1 99 ? 15.346 16.262 -8.684 1.00 47.03 99 PRO A C 1
ATOM 782 O O . PRO A 1 99 ? 15.387 17.462 -8.964 1.00 47.03 99 PRO A O 1
ATOM 785 N N . ARG A 1 100 ? 15.378 15.790 -7.437 1.00 54.47 100 ARG A N 1
ATOM 786 C CA . ARG A 1 100 ? 15.563 16.617 -6.251 1.00 54.47 100 ARG A CA 1
ATOM 787 C C . ARG A 1 100 ? 16.860 17.366 -6.500 1.00 54.47 100 ARG A C 1
ATOM 789 O O . ARG A 1 100 ? 17.921 16.761 -6.373 1.00 54.47 100 ARG A O 1
ATOM 796 N N . SER A 1 101 ? 16.749 18.611 -6.976 1.00 58.53 101 SER A N 1
ATOM 797 C CA . SER A 1 101 ? 17.882 19.455 -7.326 1.00 58.53 101 SER A CA 1
ATOM 798 C C . SER A 1 101 ? 18.829 19.323 -6.152 1.00 58.53 101 SER A C 1
ATOM 800 O O . SER A 1 101 ? 18.491 19.676 -5.015 1.00 58.53 101 SER A O 1
ATOM 802 N N . ARG A 1 102 ? 19.970 18.670 -6.413 1.00 54.72 102 ARG A N 1
ATOM 803 C CA . ARG A 1 102 ? 21.112 18.727 -5.519 1.00 54.72 102 ARG A CA 1
ATOM 804 C C . ARG A 1 102 ? 21.217 20.202 -5.193 1.00 54.72 102 ARG A C 1
ATOM 806 O O . ARG A 1 102 ? 21.206 21.013 -6.120 1.00 54.72 102 ARG A O 1
ATOM 813 N N . ARG A 1 103 ? 21.202 20.536 -3.903 1.00 53.22 103 ARG A N 1
ATOM 814 C CA . ARG A 1 103 ? 21.616 21.851 -3.430 1.00 53.22 103 ARG A CA 1
ATOM 815 C C . ARG A 1 103 ? 22.991 22.070 -4.056 1.00 53.22 103 ARG A C 1
ATOM 817 O O . ARG A 1 103 ? 23.978 21.546 -3.553 1.00 53.22 103 ARG A O 1
ATOM 824 N N . ALA A 1 104 ? 23.012 22.701 -5.227 1.00 56.00 104 ALA A N 1
ATOM 825 C CA . ALA A 1 104 ? 24.216 23.190 -5.846 1.00 56.00 104 ALA A CA 1
ATOM 826 C C . ALA A 1 104 ? 24.780 24.142 -4.805 1.00 56.00 104 ALA A C 1
ATOM 828 O O . ALA A 1 104 ? 24.036 24.978 -4.277 1.00 56.00 104 ALA A O 1
ATOM 829 N N . GLY A 1 105 ? 26.020 23.867 -4.408 1.00 57.62 105 GLY A N 1
ATOM 830 C CA . GLY A 1 105 ? 26.701 24.567 -3.337 1.00 57.62 105 GLY A CA 1
ATOM 831 C C . GLY A 1 105 ? 26.457 26.060 -3.461 1.00 57.62 105 GLY A C 1
ATOM 832 O O . GLY A 1 105 ? 26.644 26.643 -4.528 1.00 57.62 105 GLY A O 1
ATOM 833 N N . ARG A 1 106 ? 25.983 26.661 -2.372 1.00 47.06 106 ARG A N 1
ATOM 834 C CA . ARG A 1 106 ? 26.222 28.085 -2.202 1.00 47.06 106 ARG A CA 1
ATOM 835 C C . ARG A 1 106 ? 27.704 28.229 -1.827 1.00 47.06 106 ARG A C 1
ATOM 837 O O . ARG A 1 106 ? 28.125 27.459 -0.960 1.00 47.06 106 ARG A O 1
ATOM 844 N N . PRO A 1 107 ? 28.458 29.104 -2.514 1.00 62.78 107 PRO A N 1
ATOM 845 C CA . PRO A 1 107 ? 29.817 29.463 -2.124 1.00 62.78 107 PRO A CA 1
ATOM 846 C C . PRO A 1 107 ? 29.840 30.130 -0.745 1.00 62.78 107 PRO A C 1
ATOM 848 O O . PRO A 1 107 ? 28.789 30.685 -0.339 1.00 62.78 107 PRO A O 1
#